Protein AF-A0A8M1GR82-F1 (afdb_monomer_lite)

pLDDT: mean 71.39, std 13.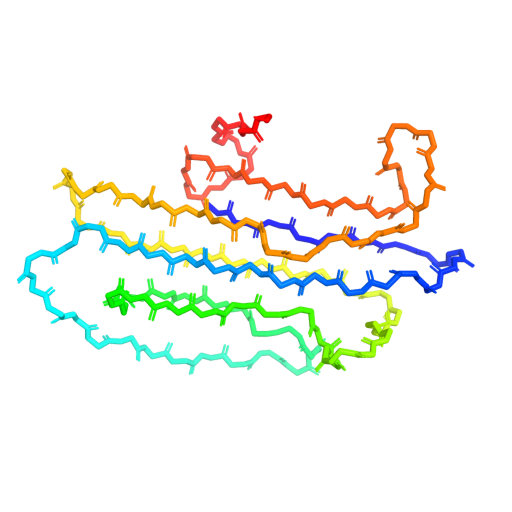02, range [45.0, 93.06]

Structure (mmCIF, N/CA/C/O backbone):
data_AF-A0A8M1GR82-F1
#
_entry.id   AF-A0A8M1GR82-F1
#
loop_
_atom_site.group_PDB
_atom_site.id
_atom_site.type_symbol
_atom_site.label_atom_id
_atom_site.label_alt_id
_atom_site.label_comp_id
_atom_site.label_asym_id
_atom_site.label_entity_id
_atom_site.label_seq_id
_atom_site.pdbx_PDB_ins_code
_atom_site.Cartn_x
_atom_site.Cartn_y
_atom_site.Cartn_z
_atom_site.occupancy
_atom_site.B_iso_or_equiv
_atom_site.auth_seq_id
_atom_site.auth_comp_id
_atom_site.auth_asym_id
_atom_site.auth_atom_id
_atom_site.pdbx_PDB_model_num
ATOM 1 N N . MET A 1 1 ? -4.883 5.076 5.323 1.00 69.81 1 MET A N 1
ATOM 2 C CA . MET A 1 1 ? -4.786 5.251 3.857 1.00 69.81 1 MET A CA 1
ATOM 3 C C . MET A 1 1 ? -3.571 4.490 3.339 1.00 69.81 1 MET A C 1
ATOM 5 O O . MET A 1 1 ? -2.569 4.441 4.036 1.00 69.81 1 MET A O 1
ATOM 9 N N . LEU A 1 2 ? -3.652 3.887 2.157 1.00 63.03 2 LEU A N 1
ATOM 10 C CA . LEU A 1 2 ? -2.535 3.247 1.458 1.00 63.03 2 LEU A CA 1
ATOM 11 C C . LEU A 1 2 ? -2.237 4.030 0.188 1.00 63.03 2 LEU A C 1
ATOM 13 O O . LEU A 1 2 ? -3.180 4.389 -0.519 1.00 63.03 2 LEU A O 1
ATOM 17 N N . ILE A 1 3 ? -0.962 4.257 -0.103 1.00 64.06 3 ILE A N 1
ATOM 18 C CA . ILE A 1 3 ? -0.512 4.933 -1.319 1.00 64.06 3 ILE A CA 1
ATOM 19 C C . ILE A 1 3 ? 0.522 4.066 -2.018 1.00 64.06 3 ILE A C 1
ATOM 21 O O . ILE A 1 3 ? 1.466 3.593 -1.387 1.00 64.06 3 ILE A O 1
ATOM 25 N N . PHE A 1 4 ? 0.341 3.910 -3.324 1.00 60.62 4 PHE A N 1
ATOM 26 C CA . PHE A 1 4 ? 1.328 3.358 -4.237 1.00 60.62 4 PHE A CA 1
ATOM 27 C C . PHE A 1 4 ? 1.576 4.368 -5.359 1.00 60.62 4 PHE A C 1
ATOM 29 O O . PHE A 1 4 ? 0.649 4.699 -6.104 1.00 60.62 4 PHE A O 1
ATOM 36 N N . THR A 1 5 ? 2.805 4.870 -5.464 1.00 60.72 5 THR A N 1
ATOM 37 C CA . THR A 1 5 ? 3.211 5.836 -6.499 1.00 60.72 5 THR A CA 1
ATOM 38 C C . THR A 1 5 ? 4.484 5.346 -7.162 1.00 60.72 5 THR A C 1
ATOM 40 O O . THR A 1 5 ? 5.353 4.829 -6.462 1.00 60.72 5 THR A O 1
ATOM 43 N N . TYR A 1 6 ? 4.617 5.563 -8.474 1.00 64.50 6 TYR A N 1
ATOM 44 C CA . TYR A 1 6 ? 5.882 5.300 -9.158 1.00 64.50 6 TYR A CA 1
ATOM 45 C C . TYR A 1 6 ? 6.151 6.126 -10.427 1.00 64.50 6 TYR A C 1
ATOM 47 O O . TYR A 1 6 ? 5.284 6.880 -10.891 1.00 64.50 6 TYR A O 1
ATOM 55 N N . ASN A 1 7 ? 7.362 5.974 -10.992 1.00 56.06 7 ASN A N 1
ATOM 56 C CA . ASN A 1 7 ? 7.846 6.692 -12.176 1.00 56.06 7 ASN A CA 1
ATOM 57 C C . ASN A 1 7 ? 8.685 5.845 -13.182 1.00 56.06 7 ASN A C 1
ATOM 59 O O . ASN A 1 7 ? 8.842 4.647 -13.044 1.00 56.06 7 ASN A O 1
ATOM 63 N N . VAL A 1 8 ? 9.141 6.485 -14.270 1.00 53.53 8 VAL A N 1
ATOM 64 C CA . VAL A 1 8 ? 9.342 5.963 -15.652 1.00 53.53 8 VAL A CA 1
ATOM 65 C C . VAL A 1 8 ? 10.517 4.989 -15.949 1.00 53.53 8 VAL A C 1
ATOM 67 O O . VAL A 1 8 ? 10.775 4.778 -17.134 1.00 53.53 8 VAL A O 1
ATOM 70 N N . HIS A 1 9 ? 11.283 4.433 -14.999 1.00 54.44 9 HIS A N 1
ATOM 71 C CA . HIS A 1 9 ? 12.558 3.776 -15.377 1.00 54.44 9 HIS A CA 1
ATOM 72 C C . HIS A 1 9 ? 12.478 2.272 -15.691 1.00 54.44 9 HIS A C 1
ATOM 74 O O . HIS A 1 9 ? 12.877 1.896 -16.799 1.00 54.44 9 HIS A O 1
ATOM 80 N N . LEU A 1 10 ? 11.899 1.424 -14.836 1.00 51.75 10 LEU A N 1
ATOM 81 C CA . LEU A 1 10 ? 11.650 0.010 -15.148 1.00 51.75 10 LEU A CA 1
ATOM 82 C C . LEU A 1 10 ? 10.328 -0.444 -14.524 1.00 51.75 10 LEU A C 1
ATOM 84 O O . LEU A 1 10 ? 10.107 -0.301 -13.332 1.00 51.75 10 LEU A O 1
ATOM 88 N N . ALA A 1 11 ? 9.445 -1.050 -15.317 1.00 52.25 11 ALA A N 1
ATOM 89 C CA . ALA A 1 11 ? 8.285 -1.727 -14.747 1.00 52.25 11 ALA A CA 1
ATOM 90 C C . ALA A 1 11 ? 8.774 -2.968 -13.972 1.00 52.25 11 ALA A C 1
ATOM 92 O O . ALA A 1 11 ? 9.282 -3.900 -14.600 1.00 52.25 11 ALA A O 1
ATOM 93 N N . MET A 1 12 ? 8.652 -2.985 -12.638 1.00 53.03 12 MET A N 1
ATOM 94 C CA . MET A 1 12 ? 9.010 -4.136 -11.789 1.00 53.03 12 MET A CA 1
ATOM 95 C C . MET A 1 12 ? 7.933 -4.441 -10.735 1.00 53.03 12 MET A C 1
ATOM 97 O O . MET A 1 12 ? 7.250 -3.545 -10.268 1.00 53.03 12 MET A O 1
ATOM 101 N N . GLU A 1 13 ? 7.766 -5.727 -10.413 1.00 66.06 13 GLU A N 1
ATOM 102 C CA . GLU A 1 13 ? 6.493 -6.477 -10.374 1.00 66.06 13 GLU A CA 1
ATOM 103 C C . GLU A 1 13 ? 5.650 -6.400 -9.093 1.00 66.06 13 GLU A C 1
ATOM 105 O O . GLU A 1 13 ? 6.183 -6.451 -8.012 1.00 66.06 13 GLU A O 1
ATOM 110 N N . GLU A 1 14 ? 4.324 -6.439 -9.248 1.00 68.31 14 GLU A N 1
ATOM 111 C CA . GLU A 1 14 ? 3.328 -7.055 -8.350 1.00 68.31 14 GLU A CA 1
ATOM 112 C C . GLU A 1 14 ? 3.318 -6.779 -6.835 1.00 68.31 14 GLU A C 1
ATOM 114 O O . GLU A 1 14 ? 4.225 -7.104 -6.072 1.00 68.31 14 GLU A O 1
ATOM 119 N N . PHE A 1 15 ? 2.148 -6.352 -6.348 1.00 71.31 15 PHE A N 1
ATOM 120 C CA . PHE A 1 15 ? 1.820 -6.479 -4.930 1.00 71.31 15 PHE A CA 1
ATOM 121 C C . PHE A 1 15 ? 0.458 -7.145 -4.733 1.00 71.31 15 PHE A C 1
ATOM 123 O O . PHE A 1 15 ? -0.492 -6.900 -5.481 1.00 71.31 15 PHE A O 1
ATOM 130 N N . SER A 1 16 ? 0.350 -7.947 -3.675 1.00 79.00 16 SER A N 1
ATOM 131 C CA . SER A 1 16 ? -0.907 -8.471 -3.145 1.00 79.00 16 SER A CA 1
ATOM 132 C C . SER A 1 16 ? -0.989 -8.164 -1.654 1.00 79.00 16 SER A C 1
ATOM 134 O O . SER A 1 16 ? -0.200 -8.643 -0.834 1.00 79.00 16 SER A O 1
ATOM 136 N N . LEU A 1 17 ? -1.959 -7.330 -1.292 1.00 73.69 17 LEU A N 1
ATOM 137 C CA . LEU A 1 17 ? -2.255 -6.945 0.075 1.00 73.69 17 LEU A CA 1
ATOM 138 C C . LEU A 1 17 ? -3.601 -7.520 0.487 1.00 73.69 17 LEU A C 1
ATOM 140 O O . LEU A 1 17 ? -4.654 -7.132 -0.020 1.00 73.69 17 LEU A O 1
ATOM 144 N N . ARG A 1 18 ? -3.586 -8.348 1.526 1.00 77.19 18 ARG A N 1
ATOM 145 C CA . ARG A 1 18 ? -4.809 -8.791 2.183 1.00 77.19 18 ARG A CA 1
ATOM 146 C C . ARG A 1 18 ? -5.058 -7.954 3.419 1.00 77.19 18 ARG A C 1
ATOM 148 O O . ARG A 1 18 ? -4.241 -7.945 4.339 1.00 77.19 18 ARG A O 1
ATOM 155 N N . TYR A 1 19 ? -6.212 -7.307 3.488 1.00 69.56 19 TYR A N 1
ATOM 156 C CA . TYR A 1 19 ? -6.634 -6.617 4.697 1.00 69.56 19 TYR A CA 1
ATOM 157 C C . TYR A 1 19 ? -7.905 -7.246 5.264 1.00 69.56 19 TYR A C 1
ATOM 159 O O . TYR A 1 19 ? -8.724 -7.872 4.583 1.00 69.56 19 TYR A O 1
ATOM 167 N N . SER A 1 20 ? -8.042 -7.122 6.571 1.00 69.38 20 SER A N 1
ATOM 168 C CA . SER A 1 20 ? -9.196 -7.594 7.317 1.00 69.38 20 SER A CA 1
ATOM 169 C C . SER A 1 20 ? -9.473 -6.633 8.446 1.00 69.38 20 SER A C 1
ATOM 171 O O . SER A 1 20 ? -8.548 -6.123 9.084 1.00 69.38 20 SER A O 1
ATOM 173 N N . PHE A 1 21 ? -10.747 -6.424 8.711 1.00 67.12 21 PHE A N 1
ATOM 174 C CA . PHE A 1 21 ? -11.170 -5.698 9.883 1.00 67.12 21 PHE A CA 1
ATOM 175 C C . PHE A 1 21 ? -11.622 -6.687 10.947 1.00 67.12 21 PHE A C 1
ATOM 177 O O . PHE A 1 21 ? -12.379 -7.615 10.664 1.00 67.12 21 PHE A O 1
ATOM 184 N N . HIS A 1 22 ? -11.199 -6.469 12.188 1.00 64.44 22 HIS A N 1
ATOM 185 C CA . HIS A 1 22 ? -11.848 -7.113 13.324 1.00 64.44 22 HIS A CA 1
ATOM 186 C C . HIS A 1 22 ? -13.155 -6.361 13.620 1.00 64.44 22 HIS A C 1
ATOM 188 O O . HIS A 1 22 ? -13.182 -5.497 14.488 1.00 64.44 22 HIS A O 1
ATOM 194 N N . ILE A 1 23 ? -14.211 -6.661 12.855 1.00 58.66 23 ILE A N 1
ATOM 195 C CA . ILE A 1 23 ? -15.544 -6.044 12.962 1.00 58.66 23 ILE A CA 1
ATOM 196 C C . ILE A 1 23 ? -16.590 -7.105 13.316 1.00 58.66 23 ILE A C 1
ATOM 198 O O . ILE A 1 23 ? -16.594 -8.192 12.740 1.00 58.66 23 ILE A O 1
ATOM 202 N N . SER A 1 24 ? -17.497 -6.774 14.240 1.00 52.44 24 SER A N 1
ATOM 203 C CA . SER A 1 24 ? -18.611 -7.634 14.663 1.00 52.44 24 SER A CA 1
ATOM 204 C C . SER A 1 24 ? -19.830 -7.610 13.728 1.00 52.44 24 SER A C 1
ATOM 206 O O . SER A 1 24 ? -20.604 -8.557 13.765 1.00 52.44 24 SER A O 1
ATOM 208 N N . ASP A 1 25 ? -19.996 -6.587 12.877 1.00 51.69 25 ASP A N 1
ATOM 209 C CA . ASP A 1 25 ? -21.130 -6.454 11.945 1.00 51.69 25 ASP A CA 1
ATOM 210 C C . ASP A 1 25 ? -20.717 -5.934 10.556 1.00 51.69 25 ASP A C 1
ATOM 212 O O . ASP A 1 25 ? -20.132 -4.860 10.415 1.00 51.69 25 ASP A O 1
ATOM 216 N N . SER A 1 26 ? -21.071 -6.677 9.504 1.00 49.59 26 SER A N 1
ATOM 217 C CA . SER A 1 26 ? -20.763 -6.348 8.105 1.00 49.59 26 SER A CA 1
ATOM 218 C C . SER A 1 26 ? -21.447 -5.058 7.629 1.00 49.59 26 SER A C 1
ATOM 220 O O . SER A 1 26 ? -22.661 -4.920 7.787 1.00 49.59 26 SER A O 1
ATOM 222 N N . MET A 1 27 ? -20.725 -4.166 6.942 1.00 50.56 27 MET A N 1
ATOM 223 C CA . MET A 1 27 ? -21.325 -3.059 6.182 1.00 50.56 27 MET A CA 1
ATOM 224 C C . MET A 1 27 ? -21.010 -3.193 4.684 1.00 50.56 27 MET A C 1
ATOM 226 O O . MET A 1 27 ? -19.964 -3.694 4.290 1.00 50.56 27 MET A O 1
ATOM 230 N N . ARG A 1 28 ? -21.940 -2.776 3.814 1.00 50.94 28 ARG A N 1
ATOM 231 C CA . ARG A 1 28 ? -21.746 -2.777 2.351 1.00 50.94 28 ARG A CA 1
ATOM 232 C C . ARG A 1 28 ? -21.031 -1.494 1.908 1.00 50.94 28 ARG A C 1
ATOM 234 O O . ARG A 1 28 ? -21.428 -0.404 2.318 1.00 50.94 28 ARG A O 1
ATOM 241 N N . GLY A 1 29 ? -20.024 -1.616 1.041 1.00 49.88 29 GLY A N 1
ATOM 242 C CA . GLY A 1 29 ? -19.342 -0.493 0.384 1.00 49.88 29 GLY A CA 1
ATOM 243 C C . GLY A 1 29 ? -19.736 -0.307 -1.078 1.00 49.88 29 GLY A C 1
ATOM 244 O O . GLY A 1 29 ? -20.198 -1.245 -1.727 1.00 49.88 29 GLY A O 1
ATOM 245 N N . LYS A 1 30 ? -19.577 0.921 -1.588 1.00 47.84 30 LYS A N 1
ATOM 246 C CA . LYS A 1 30 ? -19.777 1.261 -3.003 1.00 47.84 30 LYS A CA 1
ATOM 247 C C . LYS A 1 30 ? -18.417 1.368 -3.688 1.00 47.84 30 LYS A C 1
ATOM 249 O O . LYS A 1 30 ? -17.626 2.242 -3.365 1.00 47.84 30 LYS A O 1
ATOM 254 N N . TYR A 1 31 ? -18.181 0.480 -4.644 1.00 50.28 31 TYR A N 1
ATOM 255 C CA . TYR A 1 31 ? -16.991 0.443 -5.487 1.00 50.28 31 TYR A CA 1
ATOM 256 C C . TYR A 1 31 ? -17.040 1.581 -6.524 1.00 50.28 31 TYR A C 1
ATOM 258 O O . TYR A 1 31 ? -18.029 1.695 -7.251 1.00 50.28 31 TYR A O 1
ATOM 266 N N . LYS A 1 32 ? -16.004 2.426 -6.597 1.00 45.00 32 LYS A N 1
ATOM 267 C CA . LYS A 1 32 ? -15.807 3.398 -7.687 1.00 45.00 32 LYS A CA 1
ATOM 268 C C . LYS A 1 32 ? -14.439 3.152 -8.325 1.00 45.00 32 LYS A C 1
ATOM 270 O O . LYS A 1 32 ? -13.428 3.144 -7.633 1.00 45.00 32 LYS A O 1
ATOM 275 N N . VAL A 1 33 ? -14.419 2.931 -9.636 1.00 47.81 33 VAL A N 1
ATOM 276 C CA . VAL A 1 33 ? -13.190 2.776 -10.432 1.00 47.81 33 VAL A CA 1
ATOM 277 C C . VAL A 1 33 ? -12.898 4.107 -11.102 1.00 47.81 33 VAL A C 1
ATOM 279 O O . VAL A 1 33 ? -13.814 4.702 -11.663 1.00 47.81 33 VAL A O 1
ATOM 282 N N . ASN A 1 34 ? -11.650 4.571 -11.050 1.00 50.47 34 ASN A N 1
ATOM 283 C CA . ASN A 1 34 ? -11.204 5.669 -11.904 1.00 50.47 34 ASN A CA 1
ATOM 284 C C . ASN A 1 34 ? -10.619 5.106 -13.207 1.00 50.47 34 ASN A C 1
ATOM 286 O O . ASN A 1 34 ? -9.973 4.060 -13.200 1.00 50.47 34 ASN A O 1
ATOM 290 N N . ASP A 1 35 ? -10.771 5.855 -14.302 1.00 48.84 35 ASP A N 1
ATOM 291 C CA . ASP A 1 35 ? -10.368 5.503 -15.680 1.00 48.84 35 ASP A CA 1
ATOM 292 C C . ASP A 1 35 ? -8.851 5.283 -15.9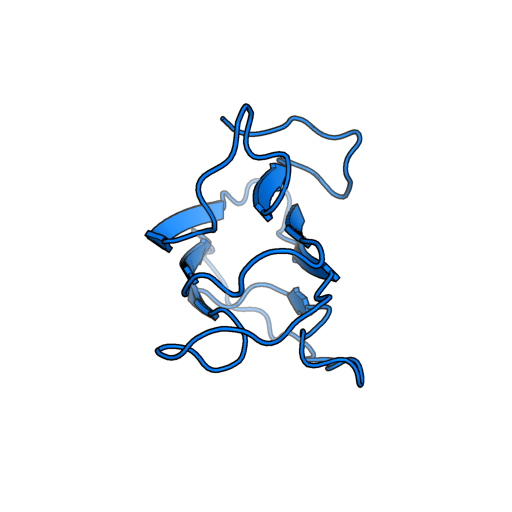01 1.00 48.84 35 ASP A C 1
ATOM 294 O O . ASP A 1 35 ? -8.409 5.074 -17.027 1.00 48.84 35 ASP A O 1
ATOM 298 N N . LYS A 1 36 ? -8.025 5.302 -14.844 1.00 54.25 36 LYS A N 1
ATOM 299 C CA . LYS A 1 36 ? -6.563 5.096 -14.907 1.00 54.25 36 LYS A CA 1
ATOM 300 C C . LYS A 1 36 ? -6.089 3.755 -14.323 1.00 54.25 36 LYS A C 1
ATOM 302 O O . LYS A 1 36 ? -4.937 3.634 -13.926 1.00 54.25 36 LYS A O 1
ATOM 307 N N . GLY A 1 37 ? -6.963 2.752 -14.235 1.00 57.44 37 GLY A N 1
ATOM 308 C CA . GLY A 1 37 ? -6.590 1.371 -13.884 1.00 57.44 37 GLY A CA 1
ATOM 309 C C . GLY A 1 37 ? -6.400 1.077 -12.388 1.00 57.44 37 GLY A C 1
ATOM 310 O O . GLY A 1 37 ? -6.445 -0.088 -12.005 1.00 57.44 37 GLY A O 1
ATOM 311 N N . CYS A 1 38 ? -6.277 2.092 -11.526 1.00 63.12 38 CYS A N 1
ATOM 312 C CA . CYS A 1 38 ? -6.428 1.932 -10.076 1.00 63.12 38 CYS A CA 1
ATOM 313 C C . CYS A 1 38 ? -7.876 2.236 -9.659 1.00 63.12 38 CYS A C 1
ATOM 315 O O . CYS A 1 38 ? -8.391 3.316 -9.980 1.00 63.12 38 CYS A O 1
ATOM 317 N N . PRO A 1 39 ? -8.539 1.381 -8.868 1.00 58.53 39 PRO A N 1
ATOM 318 C CA . PRO A 1 39 ? -9.706 1.829 -8.129 1.00 58.53 39 PRO A CA 1
ATOM 319 C C . PRO A 1 39 ? -9.257 2.813 -7.036 1.00 58.53 39 PRO A C 1
ATOM 321 O O . PRO A 1 39 ? -8.539 2.420 -6.120 1.00 58.53 39 PRO A O 1
ATOM 324 N N . LEU A 1 40 ? -9.688 4.081 -7.112 1.00 55.25 40 LEU A N 1
ATOM 325 C CA . LEU A 1 40 ? -9.722 4.949 -5.929 1.00 55.25 40 LEU A CA 1
ATOM 326 C C . LEU A 1 40 ? -10.784 4.359 -5.011 1.00 55.25 40 LEU A C 1
ATOM 328 O O . LEU A 1 40 ? -11.985 4.537 -5.225 1.00 55.25 40 LEU A O 1
ATOM 332 N N . LEU A 1 41 ? -10.333 3.575 -4.046 1.00 57.97 41 LEU A N 1
ATOM 333 C CA . LEU A 1 41 ? -11.230 2.715 -3.312 1.00 57.97 41 LEU A CA 1
ATOM 334 C C . LEU A 1 41 ? -11.559 3.352 -1.965 1.00 57.97 41 LEU A C 1
ATOM 336 O O . LEU A 1 41 ? -10.730 3.388 -1.059 1.00 57.97 41 LEU A O 1
ATOM 340 N N . ASP A 1 42 ? -12.783 3.863 -1.876 1.00 52.50 42 ASP A N 1
ATOM 341 C CA . ASP A 1 42 ? -13.415 4.339 -0.649 1.00 52.50 42 ASP A CA 1
ATOM 342 C C . ASP A 1 42 ? -14.185 3.157 -0.027 1.00 52.50 42 ASP A C 1
ATOM 344 O O . ASP A 1 42 ? -15.345 2.879 -0.358 1.00 52.50 42 ASP A O 1
ATOM 348 N N . LEU A 1 43 ? -13.483 2.334 0.761 1.00 57.09 43 LEU A N 1
ATOM 349 C CA . LEU A 1 43 ? -14.036 1.078 1.281 1.00 57.09 43 LEU A CA 1
ATOM 350 C C . LEU A 1 43 ? -14.716 1.288 2.618 1.00 57.09 43 LEU A C 1
ATOM 352 O O . LEU A 1 43 ? -14.063 1.434 3.650 1.00 57.09 43 LEU A O 1
ATOM 356 N N . SER A 1 44 ? -16.042 1.174 2.591 1.00 49.59 44 SER A N 1
ATOM 357 C CA . SER A 1 44 ? -16.825 0.741 3.750 1.00 49.59 44 SER A CA 1
ATOM 358 C C . SER A 1 44 ? -16.510 -0.738 4.038 1.00 49.59 44 SER A C 1
ATOM 360 O O . SER A 1 44 ? -16.334 -1.517 3.094 1.00 49.59 44 SER A O 1
ATOM 362 N N . PRO A 1 45 ? -16.402 -1.142 5.311 1.00 52.09 45 PRO A N 1
ATOM 363 C CA . PRO A 1 45 ? -15.720 -2.366 5.697 1.00 52.09 45 PRO A CA 1
ATOM 364 C C . PRO A 1 45 ? -16.421 -3.643 5.222 1.00 52.09 45 PRO A C 1
ATOM 366 O O . PRO A 1 45 ? -17.462 -4.049 5.740 1.00 52.09 45 PRO A O 1
ATOM 369 N N . VAL A 1 46 ? -15.758 -4.331 4.293 1.00 55.34 46 VAL A N 1
ATOM 370 C CA . VAL A 1 46 ? -15.882 -5.777 4.082 1.00 55.34 46 VAL A CA 1
ATOM 371 C C . VAL A 1 46 ? -15.070 -6.456 5.192 1.00 55.34 46 VAL A C 1
ATOM 373 O O . VAL A 1 46 ? -13.990 -5.975 5.534 1.00 55.34 46 VAL A O 1
ATOM 376 N N . SER A 1 47 ? -15.556 -7.554 5.774 1.00 64.25 47 SER A N 1
ATOM 377 C CA . SER A 1 47 ? -14.861 -8.263 6.868 1.00 64.25 47 SER A CA 1
ATOM 378 C C . SER A 1 47 ? -13.406 -8.624 6.521 1.00 64.25 47 SER A C 1
ATOM 380 O O . SER A 1 47 ? -12.519 -8.552 7.372 1.00 64.25 47 SER A O 1
ATOM 382 N N . SER A 1 48 ? -13.134 -8.946 5.254 1.00 72.69 48 SER A N 1
ATOM 383 C CA . SER A 1 48 ? -11.792 -9.034 4.675 1.00 72.69 48 SER A CA 1
ATOM 384 C C . SER A 1 48 ? -11.863 -8.942 3.153 1.00 72.69 48 SER A C 1
ATOM 386 O O . SER A 1 48 ? -12.791 -9.480 2.554 1.00 72.69 48 SER A O 1
ATOM 388 N N . THR A 1 49 ? -10.872 -8.295 2.543 1.00 75.94 49 THR A N 1
ATOM 389 C CA . THR A 1 49 ? -10.712 -8.181 1.088 1.00 75.94 49 THR A CA 1
ATOM 390 C C . THR A 1 49 ? -9.226 -8.202 0.743 1.00 75.94 49 THR A C 1
ATOM 392 O O . THR A 1 49 ? -8.366 -7.879 1.565 1.00 75.94 49 THR A O 1
ATOM 395 N N . GLU A 1 50 ? -8.933 -8.601 -0.487 1.00 79.50 50 GLU A N 1
ATOM 396 C CA . GLU A 1 50 ? -7.603 -8.550 -1.077 1.00 79.50 50 GLU A CA 1
ATOM 397 C C . GLU A 1 50 ? -7.547 -7.437 -2.128 1.00 79.50 50 GLU A C 1
ATOM 399 O O . GLU A 1 50 ? -8.498 -7.240 -2.887 1.00 79.50 50 GLU A O 1
ATOM 404 N N . ILE A 1 51 ? -6.456 -6.678 -2.120 1.00 79.62 51 ILE A N 1
ATOM 405 C CA . ILE A 1 51 ? -6.131 -5.651 -3.106 1.00 79.62 51 ILE A CA 1
ATOM 406 C C . ILE A 1 51 ? -4.846 -6.087 -3.776 1.00 79.62 51 ILE A C 1
ATOM 408 O O . ILE A 1 51 ? -3.863 -6.381 -3.101 1.00 79.62 51 ILE A O 1
ATOM 412 N N . THR A 1 52 ? -4.851 -6.073 -5.097 1.00 81.62 52 THR A N 1
ATOM 413 C CA . THR A 1 52 ? -3.679 -6.388 -5.897 1.00 81.62 52 THR A CA 1
ATOM 414 C C . THR A 1 52 ? -3.269 -5.188 -6.735 1.00 81.62 52 THR A C 1
ATOM 416 O O . THR A 1 52 ? -4.087 -4.302 -7.017 1.00 81.62 52 THR A O 1
ATOM 419 N N . SER A 1 53 ? -2.015 -5.172 -7.176 1.00 80.62 53 SER A N 1
ATOM 420 C CA . SER A 1 53 ? -1.591 -4.291 -8.258 1.00 80.62 53 SER A CA 1
ATOM 421 C C . SER A 1 53 ? -2.448 -4.541 -9.507 1.00 80.62 53 SER A C 1
ATOM 423 O O . SER A 1 53 ? -2.940 -5.661 -9.719 1.00 80.62 53 SER A O 1
ATOM 425 N N . PRO A 1 54 ? -2.648 -3.528 -10.368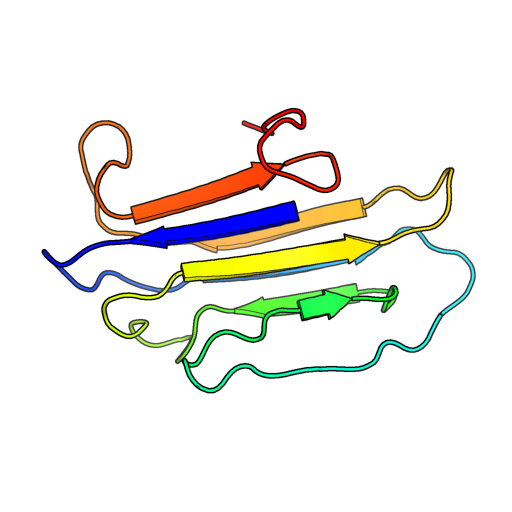 1.00 77.19 54 PRO A N 1
ATOM 426 C CA . PRO A 1 54 ? -3.228 -3.770 -11.682 1.00 77.19 54 PRO A CA 1
ATOM 427 C C . PRO A 1 54 ? -2.426 -4.852 -12.415 1.00 77.19 54 PRO A C 1
ATOM 429 O O . PRO A 1 54 ? -1.202 -4.861 -12.339 1.00 77.19 54 PRO A O 1
ATOM 432 N N . ASN A 1 55 ? -3.123 -5.752 -13.108 1.00 78.19 55 ASN A N 1
ATOM 433 C CA . ASN A 1 55 ? -2.579 -6.909 -13.834 1.00 78.19 55 ASN A CA 1
ATOM 434 C C . ASN A 1 55 ? -2.004 -8.069 -13.007 1.00 78.19 55 ASN A C 1
ATOM 436 O O . ASN A 1 55 ? -1.621 -9.057 -13.634 1.00 78.19 55 ASN A O 1
ATOM 440 N N . TYR A 1 56 ? -1.996 -8.015 -11.667 1.00 79.88 56 TYR A N 1
ATOM 441 C CA . TYR A 1 56 ? -1.536 -9.135 -10.829 1.00 79.88 56 TYR A CA 1
ATOM 442 C C . TYR A 1 56 ? -2.129 -10.491 -11.292 1.00 79.88 56 TYR A C 1
ATOM 444 O O . TYR A 1 56 ? -3.343 -10.556 -11.527 1.00 79.88 56 TYR A O 1
ATOM 452 N N . PRO A 1 57 ? -1.335 -11.575 -11.421 1.00 85.38 57 PRO A N 1
ATOM 453 C CA . PRO A 1 57 ? 0.083 -11.690 -11.096 1.00 85.38 57 PRO A CA 1
ATOM 454 C C . PRO A 1 57 ? 0.963 -11.446 -12.333 1.00 85.38 57 PRO A C 1
ATOM 456 O O . PRO A 1 57 ? 1.685 -12.325 -12.790 1.00 85.38 57 PRO A O 1
ATOM 459 N N . ASN A 1 58 ? 0.800 -10.292 -12.975 1.00 80.12 58 ASN A N 1
ATOM 460 C CA . ASN A 1 58 ? 1.737 -9.802 -13.975 1.00 80.12 58 ASN A CA 1
ATOM 461 C C . ASN A 1 58 ? 2.156 -8.379 -13.606 1.00 80.12 58 ASN A C 1
ATOM 463 O O . ASN A 1 58 ? 1.482 -7.685 -12.835 1.00 80.12 58 ASN A O 1
ATOM 467 N N . ILE A 1 59 ? 3.212 -7.922 -14.275 1.00 77.56 59 ILE A N 1
ATOM 468 C CA . ILE A 1 59 ? 3.764 -6.570 -14.198 1.00 77.56 59 ILE A CA 1
ATOM 469 C C . ILE A 1 59 ? 2.649 -5.510 -14.274 1.00 77.56 59 ILE A C 1
ATOM 471 O O . ILE A 1 59 ? 1.826 -5.490 -15.205 1.00 77.56 59 ILE A O 1
ATOM 475 N N . TYR A 1 60 ? 2.621 -4.608 -13.291 1.00 77.12 60 TYR A N 1
ATOM 476 C CA . TYR A 1 60 ? 1.691 -3.484 -13.310 1.00 77.12 60 TYR A CA 1
ATOM 477 C C . TYR A 1 60 ? 2.105 -2.461 -14.396 1.00 77.12 60 TYR A C 1
ATOM 479 O O . TYR A 1 60 ? 3.265 -2.439 -14.796 1.00 77.12 60 TYR A O 1
ATOM 487 N N . PRO A 1 61 ? 1.173 -1.648 -14.946 1.00 75.19 61 PRO A N 1
ATOM 488 C CA . PRO A 1 61 ? 1.442 -0.678 -16.027 1.00 75.19 61 PRO A CA 1
ATOM 489 C C . PRO A 1 61 ? 2.538 0.349 -15.706 1.00 75.19 61 PRO A C 1
ATOM 491 O O . PRO A 1 61 ? 3.140 0.268 -14.652 1.00 75.19 61 PRO A O 1
ATOM 494 N N . ASN A 1 62 ? 2.752 1.377 -16.547 1.00 75.12 62 ASN A N 1
ATOM 495 C CA . ASN A 1 62 ? 3.571 2.558 -16.201 1.00 75.12 62 ASN A CA 1
ATOM 496 C C . ASN A 1 62 ? 2.734 3.803 -15.776 1.00 75.12 62 ASN A C 1
ATOM 498 O O . ASN A 1 62 ? 1.614 3.973 -16.252 1.00 75.12 62 ASN A O 1
ATOM 502 N N . MET A 1 63 ? 3.267 4.645 -14.869 1.00 73.69 63 MET A N 1
ATOM 503 C CA . MET A 1 63 ? 2.653 5.841 -14.255 1.00 73.69 63 MET A CA 1
ATOM 504 C C . MET A 1 63 ? 1.331 5.685 -13.441 1.00 73.69 63 MET A C 1
ATOM 506 O O . MET A 1 63 ? 0.426 6.515 -13.574 1.00 73.69 63 MET A O 1
ATOM 510 N N . LEU A 1 64 ? 1.183 4.679 -12.570 1.00 74.12 64 LEU A N 1
ATOM 511 C CA . LEU A 1 64 ? 0.094 4.604 -11.585 1.00 74.12 64 LEU A CA 1
ATOM 512 C C . LEU A 1 64 ? 0.374 5.492 -10.371 1.00 74.12 64 LEU A C 1
ATOM 514 O O . LEU A 1 64 ? 1.483 5.614 -9.855 1.00 74.12 64 LEU A O 1
ATOM 518 N N . ASN A 1 65 ? -0.720 6.043 -9.869 1.00 77.50 65 ASN A N 1
ATOM 519 C CA . ASN A 1 65 ? -0.810 6.675 -8.570 1.00 77.50 65 ASN A CA 1
ATOM 520 C C . ASN A 1 65 ? -2.108 6.157 -7.950 1.00 77.50 65 ASN A C 1
ATOM 522 O O . ASN A 1 65 ? -3.201 6.634 -8.274 1.00 77.50 65 ASN A O 1
ATOM 526 N N . CYS A 1 66 ? -1.988 5.077 -7.183 1.00 77.69 66 CYS A N 1
ATOM 527 C CA . CYS A 1 66 ? -3.122 4.418 -6.567 1.00 77.69 66 CYS A CA 1
ATOM 528 C C . CYS A 1 66 ? -3.214 4.821 -5.092 1.00 77.69 66 CYS A C 1
ATOM 530 O O . CYS A 1 66 ? -2.245 4.697 -4.342 1.00 77.69 66 CYS A O 1
ATOM 532 N N . THR A 1 67 ? -4.414 5.205 -4.661 1.00 78.31 67 THR A N 1
ATOM 533 C CA . THR A 1 67 ? -4.712 5.481 -3.254 1.00 78.31 67 THR A CA 1
ATOM 534 C C . THR A 1 67 ? -5.928 4.676 -2.822 1.00 78.31 67 THR A C 1
ATOM 536 O O . THR A 1 67 ? -6.972 4.716 -3.476 1.00 78.31 67 THR A O 1
ATOM 539 N N . TRP A 1 68 ? -5.810 3.977 -1.695 1.00 79.19 68 TRP A N 1
ATOM 540 C CA . TRP A 1 68 ? -6.920 3.270 -1.057 1.00 79.19 68 TRP A CA 1
ATOM 541 C C . TRP A 1 68 ? -7.147 3.835 0.339 1.00 79.19 68 TRP A C 1
ATOM 543 O O . TRP A 1 68 ? -6.237 3.858 1.174 1.00 79.19 68 TRP A O 1
ATOM 553 N N . THR A 1 69 ? -8.375 4.259 0.622 1.00 76.00 69 THR A N 1
ATOM 554 C CA . THR A 1 69 ? -8.750 4.748 1.948 1.00 76.00 69 THR A CA 1
ATOM 555 C C . THR A 1 69 ? -9.813 3.834 2.525 1.00 76.00 69 THR A C 1
ATOM 557 O O . THR A 1 69 ? -10.860 3.591 1.929 1.00 76.00 69 THR A O 1
ATOM 560 N N . PHE A 1 70 ? -9.518 3.302 3.705 1.00 76.25 70 PHE A N 1
ATOM 561 C CA 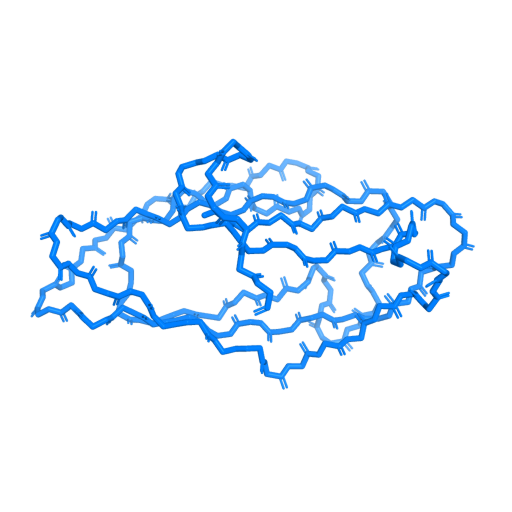. PHE A 1 70 ? -10.414 2.407 4.415 1.00 76.25 70 PHE A CA 1
ATOM 562 C C . PHE A 1 70 ? -10.964 3.144 5.616 1.00 76.25 70 PHE A C 1
ATOM 564 O O . PHE A 1 70 ? -10.201 3.632 6.453 1.00 76.25 70 PHE A O 1
ATOM 571 N N . TYR A 1 71 ? -12.285 3.194 5.702 1.00 74.25 71 TYR A N 1
ATOM 572 C CA . TYR A 1 71 ? -12.976 3.787 6.831 1.00 74.25 71 TYR A CA 1
ATOM 573 C C . TYR A 1 71 ? -13.512 2.673 7.727 1.00 74.25 71 TYR A C 1
ATOM 575 O O . TYR A 1 71 ? -14.018 1.657 7.256 1.00 74.25 71 TYR A O 1
ATOM 583 N N . SER A 1 72 ? -13.400 2.863 9.036 1.00 71.38 72 SER A N 1
ATOM 584 C CA . SER A 1 72 ? -13.953 1.953 10.043 1.00 71.38 72 SER A CA 1
ATOM 585 C C . SER A 1 72 ? -14.626 2.750 11.152 1.00 71.38 72 SER A C 1
ATOM 587 O O . SER A 1 72 ? -14.493 3.978 11.204 1.00 71.38 72 SER A O 1
ATOM 589 N N . LYS A 1 73 ? -15.410 2.084 12.004 1.00 73.56 73 LYS A N 1
ATOM 590 C CA . LYS A 1 73 ? -16.019 2.762 13.149 1.00 73.56 73 LYS A CA 1
ATOM 591 C C . LYS A 1 73 ? -14.958 2.985 14.223 1.00 73.56 73 LYS A C 1
ATOM 593 O O . LYS A 1 73 ? -13.971 2.260 14.316 1.00 73.56 73 LYS A O 1
ATOM 598 N N . SER A 1 74 ? -15.182 3.990 15.066 1.00 73.94 74 SER A N 1
ATOM 599 C CA . SER A 1 74 ? -14.316 4.226 16.221 1.00 73.94 74 SER A CA 1
ATOM 600 C C . SER A 1 74 ? -14.246 2.973 17.100 1.00 73.94 74 SER A C 1
ATOM 602 O O . SER A 1 74 ? -15.282 2.414 17.459 1.00 73.94 74 SER A O 1
ATOM 604 N N . GLY A 1 75 ? -13.029 2.540 17.431 1.00 76.31 75 GLY A N 1
ATOM 605 C CA . GLY A 1 75 ? -12.763 1.330 18.213 1.00 76.31 75 GLY A CA 1
ATOM 606 C C . GLY A 1 75 ? -12.447 0.081 17.383 1.00 76.31 75 GLY A C 1
ATOM 607 O O . GLY A 1 75 ? -11.843 -0.847 17.926 1.00 76.31 75 GLY A O 1
ATOM 608 N N . ASP A 1 76 ? -12.767 0.065 16.086 1.00 77.19 76 ASP A N 1
ATOM 609 C CA . ASP A 1 76 ? -12.359 -1.020 15.193 1.00 77.19 76 ASP A CA 1
ATOM 610 C C . ASP A 1 76 ? -10.843 -0.978 14.959 1.00 77.19 76 ASP A C 1
ATOM 612 O O . ASP A 1 76 ? -10.217 0.084 14.916 1.00 77.19 76 ASP A O 1
ATOM 616 N N . LYS A 1 77 ? -10.238 -2.156 14.772 1.00 77.56 77 LYS A N 1
ATOM 617 C CA . LYS A 1 77 ? -8.832 -2.279 14.371 1.00 77.56 77 LYS A CA 1
ATOM 618 C C . LYS A 1 77 ? -8.729 -2.943 13.009 1.00 77.56 77 LYS A C 1
ATOM 620 O O . LYS A 1 77 ? -9.311 -4.006 12.768 1.00 77.56 77 LYS A O 1
ATOM 625 N N . MET A 1 78 ? -7.944 -2.328 12.135 1.00 78.75 78 MET A N 1
ATOM 626 C CA . MET A 1 78 ? -7.580 -2.894 10.845 1.00 78.75 78 MET A CA 1
ATOM 627 C C . MET A 1 78 ? -6.306 -3.723 10.989 1.00 78.75 78 MET A C 1
ATOM 629 O O . MET A 1 78 ? -5.338 -3.293 11.613 1.00 78.75 78 MET A O 1
ATOM 633 N N . LYS A 1 79 ? -6.295 -4.899 10.368 1.00 83.12 79 LYS A N 1
ATOM 634 C CA . LYS A 1 79 ? -5.085 -5.684 10.145 1.00 83.12 79 LYS A CA 1
ATOM 635 C C . LYS A 1 79 ? -4.823 -5.752 8.648 1.00 83.12 79 LYS A C 1
ATOM 637 O O . LYS A 1 79 ? -5.658 -6.259 7.901 1.00 83.12 79 LYS A O 1
ATOM 642 N N . ALA A 1 80 ? -3.658 -5.273 8.235 1.00 81.81 80 ALA A N 1
ATOM 643 C CA . ALA A 1 80 ? -3.148 -5.406 6.880 1.00 81.81 80 ALA A CA 1
ATOM 644 C C . ALA A 1 80 ? -2.009 -6.435 6.868 1.00 81.81 80 ALA A C 1
ATOM 646 O O . ALA A 1 80 ? -1.203 -6.485 7.797 1.00 81.81 80 ALA A O 1
ATOM 647 N N . VAL A 1 81 ? -1.980 -7.292 5.851 1.00 85.75 81 VAL A N 1
ATOM 648 C CA . VAL A 1 81 ? -0.945 -8.305 5.638 1.00 85.75 81 VAL A CA 1
ATOM 649 C C . VAL A 1 81 ? -0.514 -8.232 4.183 1.00 85.75 81 VAL A C 1
ATOM 651 O O . VAL A 1 81 ? -1.297 -8.552 3.288 1.00 85.75 81 VAL A O 1
ATOM 654 N N . ILE A 1 82 ? 0.735 -7.837 3.962 1.00 86.44 82 ILE A N 1
ATOM 655 C CA . ILE A 1 82 ? 1.384 -7.930 2.656 1.00 86.44 82 ILE A CA 1
ATOM 656 C C . ILE A 1 82 ? 1.669 -9.413 2.403 1.00 86.44 82 ILE A C 1
ATOM 658 O O . ILE A 1 82 ? 2.315 -10.073 3.218 1.00 86.44 82 ILE A O 1
ATOM 662 N N . LYS A 1 83 ? 1.074 -9.962 1.343 1.00 87.12 83 LYS A N 1
ATOM 663 C CA . LYS A 1 83 ? 1.213 -11.372 0.955 1.00 87.12 83 LYS A CA 1
ATOM 664 C C . LYS A 1 83 ? 2.325 -11.570 -0.050 1.00 87.12 83 LYS A C 1
ATOM 666 O O . LYS A 1 83 ? 3.044 -12.557 0.046 1.00 87.12 83 LYS A O 1
ATOM 671 N N . ASP A 1 84 ? 2.417 -10.629 -0.970 1.00 85.00 84 ASP A N 1
ATOM 672 C CA . ASP A 1 84 ? 3.369 -10.615 -2.058 1.00 85.00 84 ASP A CA 1
ATOM 673 C C . ASP A 1 84 ? 3.725 -9.159 -2.335 1.00 85.00 84 ASP A C 1
ATOM 675 O O . ASP A 1 84 ? 2.838 -8.296 -2.306 1.00 85.00 84 ASP A O 1
ATOM 679 N N . PHE A 1 85 ? 5.009 -8.877 -2.499 1.00 84.19 85 PHE A N 1
ATOM 680 C CA . PHE A 1 85 ? 5.495 -7.522 -2.708 1.00 84.19 85 PHE A CA 1
ATOM 681 C C . PHE A 1 85 ? 6.849 -7.558 -3.382 1.00 84.19 85 PHE A C 1
ATOM 683 O O . PHE A 1 85 ? 7.849 -7.935 -2.768 1.00 84.19 85 PHE A O 1
ATOM 690 N N . THR A 1 86 ? 6.856 -7.120 -4.626 1.00 79.81 86 THR A N 1
ATOM 691 C CA . THR A 1 86 ? 8.062 -6.777 -5.355 1.00 79.81 86 THR A CA 1
ATOM 692 C C . THR A 1 86 ? 7.878 -5.347 -5.884 1.00 79.81 86 THR A C 1
ATOM 694 O O . THR A 1 86 ? 6.762 -4.852 -6.037 1.00 79.81 86 THR A O 1
ATOM 697 N N . THR A 1 87 ? 8.969 -4.608 -6.036 1.00 78.38 87 THR A N 1
ATOM 698 C CA . THR A 1 87 ? 8.988 -3.267 -6.641 1.00 78.38 87 THR A CA 1
ATOM 699 C C . THR A 1 87 ? 10.354 -3.042 -7.279 1.00 78.38 87 THR A C 1
ATOM 701 O O . THR A 1 87 ? 11.281 -3.821 -7.041 1.00 78.38 87 THR A O 1
ATOM 704 N N . GLU A 1 88 ? 10.505 -1.981 -8.070 1.00 78.88 88 GLU A N 1
ATOM 705 C CA . GLU A 1 88 ? 11.793 -1.554 -8.613 1.00 78.88 88 GLU A CA 1
ATOM 706 C C . GLU A 1 88 ? 12.767 -1.230 -7.467 1.00 78.88 88 GLU A C 1
ATOM 708 O O . GLU A 1 88 ? 12.479 -0.434 -6.565 1.00 78.88 88 GLU A O 1
ATOM 713 N N . GLU A 1 89 ? 13.931 -1.883 -7.477 1.00 79.19 89 GLU A N 1
ATOM 714 C CA . GLU A 1 89 ? 14.978 -1.634 -6.490 1.00 79.19 89 GLU A CA 1
ATOM 715 C C . GLU A 1 89 ? 15.618 -0.276 -6.767 1.00 79.19 89 GLU A C 1
ATOM 717 O O . GLU A 1 89 ? 16.152 -0.034 -7.846 1.00 79.19 89 GLU A O 1
ATOM 722 N N . SER A 1 90 ? 15.592 0.612 -5.779 1.00 82.44 90 SER A N 1
ATOM 723 C CA . SER A 1 90 ? 16.159 1.952 -5.896 1.00 82.44 90 SER A CA 1
ATOM 724 C C . SER A 1 90 ? 16.692 2.439 -4.559 1.00 82.44 90 SER A C 1
ATOM 726 O O . SER A 1 90 ? 16.301 1.951 -3.492 1.00 82.44 90 SER A O 1
ATOM 728 N N . TRP A 1 91 ? 17.599 3.414 -4.595 1.00 83.06 91 TRP A N 1
ATOM 729 C CA . TRP A 1 91 ? 18.105 3.997 -3.362 1.00 83.06 91 TRP A CA 1
ATOM 730 C C . TRP A 1 91 ? 16.966 4.744 -2.656 1.00 83.06 91 TRP A C 1
ATOM 732 O O . TRP A 1 91 ? 16.327 5.615 -3.235 1.00 83.06 91 TRP A O 1
ATOM 742 N N . ASN A 1 92 ? 16.691 4.406 -1.394 1.00 82.56 92 ASN A N 1
ATOM 743 C CA . ASN A 1 92 ? 15.577 4.973 -0.620 1.00 82.56 92 ASN A CA 1
ATOM 744 C C . ASN A 1 92 ? 14.175 4.802 -1.253 1.00 82.56 92 ASN A C 1
ATOM 746 O O . ASN A 1 92 ? 13.292 5.609 -0.958 1.00 82.56 92 ASN A O 1
ATOM 750 N N . CYS A 1 93 ? 13.952 3.780 -2.089 1.00 82.94 93 CYS A N 1
ATOM 751 C CA . CYS A 1 93 ? 12.653 3.541 -2.742 1.00 82.94 93 CYS A CA 1
ATOM 752 C C . CYS A 1 93 ? 12.158 4.756 -3.560 1.00 82.94 93 CYS A C 1
ATOM 754 O O . CYS A 1 93 ? 10.975 5.094 -3.562 1.00 82.94 93 CYS A O 1
ATOM 756 N N . GLU A 1 94 ? 13.084 5.473 -4.200 1.00 81.44 94 GLU A N 1
ATOM 757 C CA . GLU A 1 94 ? 12.807 6.716 -4.927 1.00 81.44 94 GLU A CA 1
ATOM 758 C C . GLU A 1 94 ? 12.048 6.513 -6.249 1.00 81.44 94 GLU A C 1
ATOM 760 O O . GLU A 1 94 ? 11.455 7.467 -6.763 1.00 81.44 94 GLU A O 1
ATOM 765 N N . TRP A 1 95 ? 12.049 5.294 -6.794 1.00 81.69 95 TRP A N 1
ATOM 766 C CA . TRP A 1 95 ? 11.328 4.963 -8.027 1.00 81.69 95 TRP A CA 1
ATOM 767 C C . TRP A 1 95 ? 9.916 4.467 -7.744 1.00 81.69 95 TRP A C 1
ATOM 769 O O . TRP A 1 95 ? 8.955 5.116 -8.162 1.00 81.69 95 TRP A O 1
ATOM 779 N N . ASP A 1 96 ? 9.816 3.404 -6.947 1.00 79.62 96 ASP A N 1
ATOM 780 C CA . ASP A 1 96 ? 8.568 2.785 -6.527 1.00 79.62 96 ASP A CA 1
ATOM 781 C C . ASP A 1 96 ? 8.506 2.731 -5.009 1.00 79.62 96 ASP A C 1
ATOM 783 O O . ASP A 1 96 ? 9.449 2.289 -4.346 1.00 79.62 96 ASP A O 1
ATOM 787 N N . TYR A 1 97 ? 7.360 3.094 -4.445 1.00 82.12 97 TYR A N 1
ATOM 788 C CA . TYR A 1 97 ? 7.133 2.890 -3.024 1.00 82.12 97 TYR A CA 1
ATOM 789 C C . TYR A 1 97 ? 5.678 2.579 -2.709 1.00 82.12 97 TYR A C 1
ATOM 791 O O . TYR A 1 97 ? 4.730 3.044 -3.350 1.00 82.12 97 TYR A O 1
ATOM 799 N N . PHE A 1 98 ? 5.518 1.807 -1.640 1.00 83.81 98 PHE A N 1
ATOM 800 C CA . PHE A 1 98 ? 4.244 1.526 -1.010 1.00 83.81 98 PHE A CA 1
ATOM 801 C C . PHE A 1 98 ? 4.264 2.082 0.407 1.00 83.81 98 PHE A C 1
ATOM 803 O O . PHE A 1 98 ? 5.154 1.776 1.196 1.00 83.81 98 PHE A O 1
ATOM 810 N N . SER A 1 99 ? 3.287 2.921 0.732 1.00 87.81 99 SER A N 1
ATOM 811 C CA . SER A 1 99 ? 3.203 3.582 2.032 1.00 87.81 99 SER A CA 1
ATOM 812 C C . SER A 1 99 ? 1.859 3.329 2.689 1.00 87.81 99 SER A C 1
ATOM 814 O O . SER A 1 99 ? 0.802 3.448 2.061 1.00 87.81 99 SER A O 1
ATOM 816 N N . ILE A 1 100 ? 1.900 3.028 3.986 1.00 87.50 100 ILE A N 1
ATOM 817 C CA . ILE A 1 100 ? 0.717 2.817 4.816 1.00 87.50 100 ILE A CA 1
ATOM 818 C C . ILE A 1 100 ? 0.641 3.928 5.855 1.00 87.50 100 ILE A C 1
ATOM 820 O O . ILE A 1 100 ? 1.534 4.078 6.678 1.00 87.50 100 ILE A O 1
ATOM 824 N N . TYR A 1 101 ? -0.454 4.678 5.854 1.00 90.75 101 TYR A N 1
ATOM 825 C CA . TYR A 1 101 ? -0.718 5.744 6.815 1.00 90.75 101 TYR A CA 1
ATOM 826 C C . TYR A 1 101 ? -1.863 5.356 7.753 1.00 90.75 101 TYR A C 1
ATOM 828 O O . TYR A 1 101 ? -2.951 4.970 7.303 1.00 90.75 101 TYR A O 1
ATOM 836 N N . ASP A 1 102 ? -1.638 5.504 9.056 1.00 88.50 102 ASP A N 1
ATOM 837 C CA . ASP A 1 102 ? -2.634 5.346 10.118 1.00 88.50 102 ASP A CA 1
ATOM 838 C C . ASP A 1 102 ? -3.425 6.646 10.302 1.00 88.50 102 ASP A C 1
ATOM 840 O O . ASP A 1 102 ? -3.159 7.464 11.184 1.00 88.50 102 ASP A O 1
ATOM 844 N N . GLY A 1 103 ? -4.354 6.858 9.372 1.00 86.69 103 GLY A N 1
ATOM 845 C CA . GLY A 1 103 ? -5.231 8.018 9.316 1.00 86.69 103 GLY A CA 1
ATOM 846 C C . GLY A 1 103 ? -5.759 8.291 7.902 1.00 86.69 103 GLY A C 1
ATOM 847 O O . GLY A 1 103 ? -5.566 7.468 6.988 1.00 86.69 103 GLY A O 1
ATOM 848 N N . PRO A 1 104 ? -6.493 9.404 7.728 1.00 80.56 104 PRO A N 1
ATOM 849 C CA . PRO A 1 104 ? -7.205 9.709 6.489 1.00 80.56 104 PRO A CA 1
ATOM 850 C C . PRO A 1 104 ? -6.311 10.201 5.341 1.00 80.56 104 PRO A C 1
ATOM 852 O O . PRO A 1 1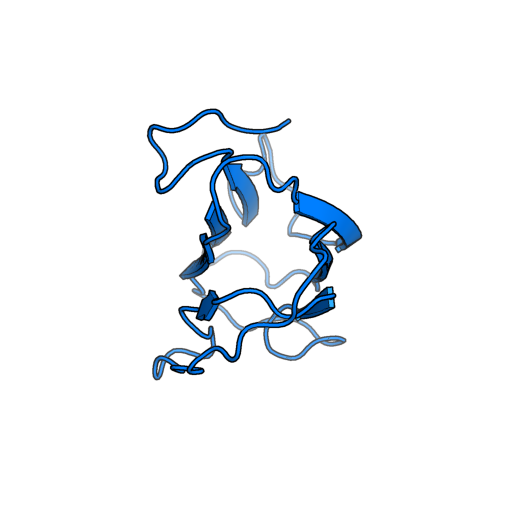04 ? -6.745 10.131 4.195 1.00 80.56 104 PRO A O 1
ATOM 855 N N . ASP A 1 105 ? -5.098 10.686 5.619 1.00 83.62 105 ASP A N 1
ATOM 856 C CA . ASP A 1 105 ? -4.251 11.388 4.643 1.00 83.62 105 ASP A CA 1
ATOM 857 C C . ASP A 1 105 ? -2.739 11.218 4.914 1.00 83.62 105 ASP A C 1
ATOM 859 O O . ASP A 1 105 ? -2.330 10.524 5.846 1.00 83.62 105 ASP A O 1
ATOM 863 N N . GLN A 1 106 ? -1.895 11.836 4.076 1.00 86.38 106 GLN A N 1
ATOM 864 C CA . GLN A 1 106 ? -0.426 11.731 4.153 1.00 86.38 106 GLN A CA 1
ATOM 865 C C . GLN A 1 106 ? 0.185 12.531 5.311 1.00 86.38 106 GLN A C 1
ATOM 867 O O . GLN A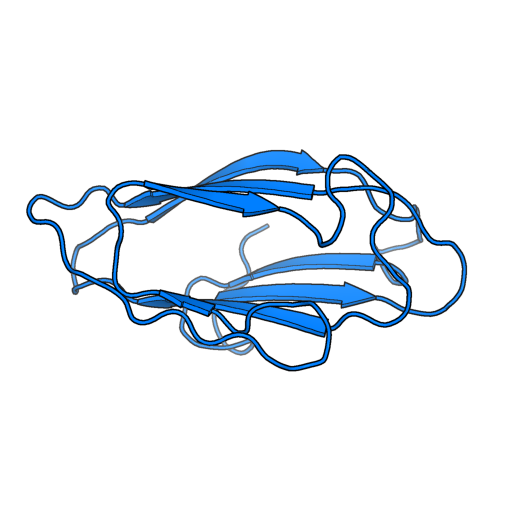 1 106 ? 1.382 12.416 5.557 1.00 86.38 106 GLN A O 1
ATOM 872 N N . GLN A 1 107 ? -0.609 13.349 6.011 1.00 91.31 107 GLN A N 1
ATOM 873 C CA . GLN A 1 107 ? -0.173 14.050 7.225 1.00 91.31 107 GLN A CA 1
ATOM 874 C C . GLN A 1 107 ? -0.313 13.155 8.462 1.00 91.31 107 GLN A C 1
ATOM 876 O O . GLN A 1 107 ? 0.196 13.478 9.535 1.00 91.31 107 GLN A O 1
ATOM 881 N N . SER A 1 108 ? -1.013 12.030 8.315 1.00 91.62 108 SER A N 1
ATOM 882 C CA . SER A 1 108 ? -1.180 11.022 9.353 1.00 91.62 108 SER A CA 1
ATOM 883 C C . SER A 1 108 ? 0.110 10.223 9.575 1.00 91.62 108 SER A C 1
ATOM 885 O O . SER A 1 108 ? 1.066 10.300 8.805 1.00 91.62 108 SER A O 1
ATOM 887 N N . ARG A 1 109 ? 0.146 9.420 10.642 1.00 93.06 109 ARG A N 1
ATOM 888 C CA . ARG A 1 109 ? 1.333 8.638 11.010 1.00 93.06 109 ARG A CA 1
ATOM 889 C C . ARG A 1 109 ? 1.656 7.587 9.941 1.00 93.06 109 ARG A C 1
ATOM 891 O O . ARG A 1 109 ? 0.833 6.709 9.691 1.00 93.06 109 ARG A O 1
ATOM 898 N N . LEU A 1 110 ? 2.857 7.647 9.366 1.00 91.25 110 LEU A N 1
ATOM 899 C CA . LEU A 1 110 ? 3.401 6.584 8.517 1.00 91.25 110 LEU A CA 1
ATOM 900 C C . LEU A 1 110 ? 3.668 5.330 9.366 1.00 91.25 110 LEU A C 1
ATOM 902 O O . LEU A 1 110 ? 4.172 5.428 10.487 1.00 91.25 110 LEU A O 1
ATOM 906 N N . LEU A 1 111 ? 3.287 4.166 8.850 1.00 86.81 111 LEU A N 1
ATOM 907 C CA . LEU A 1 111 ? 3.629 2.865 9.412 1.00 86.81 111 LEU A CA 1
ATOM 908 C C . LEU A 1 111 ? 4.838 2.323 8.650 1.00 86.81 111 LEU A C 1
ATOM 910 O O . LEU A 1 111 ? 4.743 2.121 7.439 1.00 86.81 111 LEU A O 1
ATOM 914 N N . GLU A 1 112 ? 5.940 2.139 9.373 1.00 67.94 112 GLU A N 1
ATOM 915 C CA . GLU A 1 112 ? 7.167 1.479 8.905 1.00 67.94 112 GLU A CA 1
ATOM 916 C C . GLU A 1 112 ? 7.061 -0.047 9.018 1.00 67.94 112 GLU A C 1
ATOM 918 O O . GLU A 1 112 ? 6.442 -0.530 10.001 1.00 67.94 112 GLU A O 1
#

Secondary structure (DSSP, 8-state):
-EEEEE-SS-----EEEEEEEE-SS---------TTSS--EEE---SEEEEE-TTSSS---SS-EEEEEE---TT-EEEEEEEEE-----GGG-SEEEEEEESSSTTSEEE-

Foldseek 3Di:
DKKKWFADDDQKFKWKKKKAKPDPDDDDDDWDQDPPQATQAADDDDRIDMDMARPPVPGHDHGDIHDYFYDDDPPMDMDMDTPDDDDDDDDVCHGIDMWDFPDGDPVGDTDD

Organism: Ursus maritimus (NCBI:txid29073)

Sequence (112 aa):
MLIFTYNVHLAMEEFSLRYSFHISDSMRGKYKVNDKGCPLLDLSPVSSTEITSPNYPNIYPNMLNCTWTFYSKSGDKMKAVIKDFTTEESWNCEWDYFSIYDGPDQQSRLLE

Radius of gyration: 14.32 Å; chains: 1; bounding box: 40×26×34 Å

InterPro domains:
  IPR000859 CUB domain [PF00431] (47-111)
  IPR000859 CUB domain [PS01180] (38-112)
  IPR000859 CUB domain [cd00041] (47-111)
  IPR035914 Spermadhesin, CUB domain superfamily [G3DSA:2.60.120.290] (42-112)
  IPR035914 Spermadhesin, CUB domain superfamily [SSF49854] (48-111)